Protein AF-A0A7Y3C5X2-F1 (afdb_monomer_lite)

Radius of gyration: 14.36 Å; chains: 1; bounding box: 36×28×32 Å

Sequence (109 aa):
MGLFKQNPFGHYLFLKKWLIRILGALTHRRFRGFNELQIDGSEIIKDLPDTNVLFISNHQTYFADVVAMFHVFNASLSGRNDSIKNVGYLWRPKLNIYFVAAKETMKAG

Secondary structure (DSSP, 8-state):
--TT-B-TTS-BHHHHHHHHHHHHHHHHHHHHHTS------TTHHHHS-SSS-------SSHHHHHHHHHHHHHHHHTT-SS---SGGGGGS--S-------HHHHS--

Foldseek 3Di:
DDQCDADPVRHGLVVLLVVCLVVLVVCVCVCVPPNVDFFAPLLVLCVDDPDDDDDDDDDPPVPNVVSVVQLSNLCNVVVHHRDSPDPVSSPDGDRPDDDDDDPVVVVVD

Structure (mmCIF, N/CA/C/O backbone):
data_AF-A0A7Y3C5X2-F1
#
_entry.id   AF-A0A7Y3C5X2-F1
#
loop_
_atom_site.group_PDB
_atom_site.id
_atom_site.type_symbol
_atom_site.label_atom_id
_atom_site.label_alt_id
_atom_site.label_comp_id
_atom_site.label_asym_id
_atom_site.label_entity_id
_atom_site.label_seq_id
_atom_site.pdbx_PDB_ins_code
_atom_site.Cartn_x
_atom_site.Cartn_y
_atom_site.Cartn_z
_atom_site.occupancy
_atom_site.B_iso_or_equiv
_atom_site.auth_seq_id
_atom_site.auth_comp_id
_atom_site.auth_asym_id
_atom_site.auth_atom_id
_atom_site.pdbx_PDB_model_num
ATOM 1 N N . MET A 1 1 ? -15.758 10.268 4.886 1.00 63.69 1 MET A N 1
ATOM 2 C CA . MET A 1 1 ? -14.966 9.977 6.104 1.00 63.69 1 MET A CA 1
ATOM 3 C C . MET A 1 1 ? -15.009 11.226 6.958 1.00 63.69 1 MET A C 1
ATOM 5 O O . MET A 1 1 ? -14.673 12.273 6.424 1.00 63.69 1 MET A O 1
ATOM 9 N N . GLY A 1 2 ? 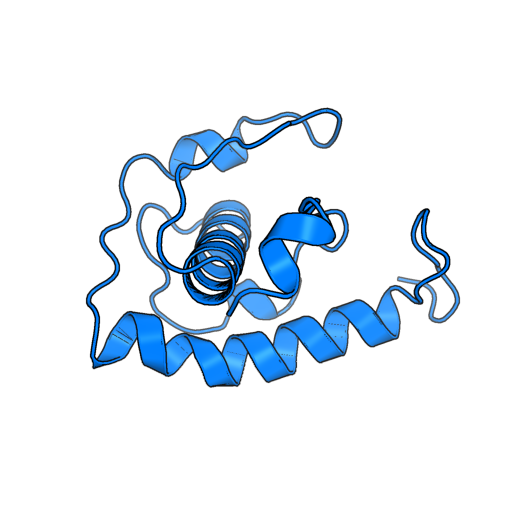-15.471 11.145 8.207 1.00 73.88 2 GLY A N 1
ATOM 10 C CA . GLY A 1 2 ? -15.453 12.306 9.102 1.00 73.88 2 GLY A CA 1
ATOM 11 C C . GLY A 1 2 ? -14.016 12.758 9.369 1.00 73.88 2 GLY A C 1
ATOM 12 O O . GLY A 1 2 ? -13.136 11.910 9.525 1.00 73.88 2 GLY A O 1
ATOM 13 N N . LEU A 1 3 ? -13.785 14.072 9.404 1.00 74.50 3 LEU A N 1
ATOM 14 C CA . LEU A 1 3 ? -12.462 14.678 9.624 1.00 74.50 3 LEU A CA 1
ATOM 15 C C . LEU A 1 3 ? -11.812 14.210 10.939 1.00 74.50 3 LEU A C 1
ATOM 17 O O . LEU A 1 3 ? -10.598 14.039 10.998 1.00 74.50 3 LEU A O 1
ATOM 21 N N . PHE A 1 4 ? -12.630 13.908 11.949 1.00 84.56 4 PHE A N 1
ATOM 22 C CA . PHE A 1 4 ? -12.196 13.526 13.294 1.00 84.56 4 PHE A CA 1
ATOM 23 C C . PHE A 1 4 ? -12.160 12.014 13.550 1.00 84.56 4 PHE A C 1
ATOM 25 O O . PHE A 1 4 ? -11.909 11.588 14.672 1.00 84.56 4 PHE A O 1
ATOM 32 N N . LYS A 1 5 ? -12.406 11.169 12.537 1.00 89.88 5 LYS A N 1
ATOM 33 C CA . LYS A 1 5 ? -12.351 9.714 12.740 1.00 89.88 5 LYS A CA 1
ATOM 34 C C . LYS A 1 5 ? -10.902 9.286 12.991 1.00 89.88 5 LYS A C 1
ATOM 36 O O . LYS A 1 5 ? -10.025 9.584 12.178 1.00 89.88 5 LYS A O 1
ATOM 41 N N . GLN A 1 6 ? -10.674 8.565 14.084 1.00 91.94 6 GLN A N 1
ATOM 42 C CA . GLN A 1 6 ? -9.365 8.042 14.475 1.00 91.94 6 GLN A CA 1
ATOM 43 C C . GLN A 1 6 ? -9.255 6.533 14.215 1.00 91.94 6 GLN A C 1
ATOM 45 O O . GLN A 1 6 ? -10.255 5.843 13.999 1.00 91.94 6 GLN A O 1
ATOM 50 N N . ASN A 1 7 ? -8.022 6.032 14.178 1.00 90.19 7 ASN A N 1
ATOM 51 C CA . ASN A 1 7 ? -7.718 4.603 14.179 1.00 90.19 7 ASN A CA 1
ATOM 52 C C . ASN A 1 7 ? -7.502 4.086 15.627 1.00 90.19 7 ASN A C 1
ATOM 54 O O . ASN A 1 7 ? -7.466 4.901 16.547 1.00 90.19 7 ASN A O 1
ATOM 58 N N . PRO A 1 8 ? -7.304 2.769 15.851 1.00 89.75 8 PRO A N 1
ATOM 59 C CA . PRO A 1 8 ? -7.056 2.214 17.192 1.00 89.75 8 PRO A CA 1
ATOM 60 C C . PRO A 1 8 ? -5.806 2.754 17.910 1.00 89.75 8 PRO A C 1
ATOM 62 O O . PRO A 1 8 ? -5.687 2.608 19.117 1.00 89.75 8 PRO A O 1
ATOM 65 N N . PHE A 1 9 ? -4.889 3.392 17.180 1.00 89.06 9 PHE A N 1
ATOM 66 C CA . PHE A 1 9 ? -3.676 4.022 17.709 1.00 89.06 9 PHE A CA 1
ATOM 67 C C . PHE A 1 9 ? -3.844 5.538 17.932 1.00 89.06 9 PHE A C 1
ATOM 69 O O . PHE A 1 9 ? -2.864 6.242 18.144 1.00 89.06 9 PHE A O 1
ATOM 76 N N . GLY A 1 10 ? -5.066 6.074 17.821 1.00 90.06 10 GLY A N 1
ATOM 77 C CA . GLY A 1 10 ? -5.355 7.502 18.004 1.00 90.06 10 GLY A CA 1
ATOM 78 C C . GLY A 1 10 ? -4.990 8.403 16.815 1.00 90.06 10 GLY A C 1
ATOM 79 O O . GLY A 1 10 ? -5.152 9.618 16.891 1.00 90.06 10 GLY A O 1
ATOM 80 N N . HIS A 1 11 ? -4.535 7.859 15.681 1.00 91.44 11 HIS A N 1
ATOM 81 C CA . HIS A 1 11 ? -4.198 8.677 14.510 1.00 91.44 11 HIS A CA 1
ATOM 82 C C . HIS A 1 11 ? -5.448 9.083 13.727 1.00 91.44 11 HIS A C 1
ATOM 84 O O . HIS A 1 11 ? -6.269 8.237 13.358 1.00 91.44 11 HIS A O 1
ATOM 90 N N . TYR A 1 12 ? -5.541 10.364 13.366 1.00 93.69 12 TYR A N 1
ATOM 91 C CA . TYR A 1 12 ? -6.598 10.876 12.496 1.00 93.69 12 TYR A CA 1
ATOM 92 C C . TYR A 1 12 ? -6.514 10.271 11.089 1.00 93.69 12 TYR A C 1
ATOM 94 O O . TYR A 1 12 ? -5.498 10.375 10.394 1.00 93.69 12 TYR A O 1
ATOM 102 N N . LEU A 1 13 ? -7.616 9.679 10.627 1.00 92.44 13 LEU A N 1
ATOM 103 C CA . LEU A 1 13 ? -7.685 9.011 9.325 1.00 92.44 13 LEU A CA 1
ATOM 104 C C . LEU A 1 13 ? -7.504 9.984 8.157 1.00 92.44 13 LEU A C 1
ATOM 106 O O . LEU A 1 13 ? -6.956 9.601 7.124 1.00 92.44 13 LEU A O 1
ATOM 110 N N . PHE A 1 14 ? -7.917 11.242 8.326 1.00 92.00 14 PHE A N 1
ATOM 111 C CA . PHE A 1 14 ? -7.684 12.292 7.338 1.00 92.00 14 PHE A CA 1
ATOM 112 C C . PHE A 1 14 ? -6.185 12.538 7.110 1.00 92.00 14 PHE A C 1
ATOM 114 O O . PHE A 1 14 ? -5.730 12.493 5.967 1.00 92.00 14 PHE A O 1
ATOM 121 N N . LEU A 1 15 ? -5.410 12.713 8.186 1.00 92.31 15 LEU A N 1
ATOM 122 C CA . LEU A 1 15 ? -3.959 12.905 8.101 1.00 92.31 15 LEU A CA 1
ATOM 123 C C . LEU A 1 15 ? -3.274 11.662 7.525 1.00 92.31 15 LEU A C 1
ATOM 125 O O . LEU A 1 15 ? -2.482 11.776 6.591 1.00 92.31 15 LEU A O 1
ATOM 129 N N . LYS A 1 16 ? -3.650 10.464 8.001 1.00 92.06 16 LYS A N 1
ATOM 130 C CA . LYS A 1 16 ? -3.123 9.194 7.473 1.00 92.06 16 LYS A CA 1
ATOM 131 C C . LYS A 1 16 ? -3.353 9.073 5.961 1.00 92.06 16 LYS A C 1
ATOM 133 O O . LYS A 1 16 ? -2.448 8.677 5.231 1.00 92.06 16 LYS A O 1
ATOM 138 N N . LYS A 1 17 ? -4.540 9.450 5.473 1.00 93.69 17 LYS A N 1
ATOM 139 C CA . LYS A 1 17 ? -4.875 9.425 4.042 1.00 93.69 17 LYS A CA 1
ATOM 140 C C . LYS A 1 17 ? -3.961 10.328 3.215 1.00 93.69 17 LYS A C 1
ATOM 142 O O . LYS A 1 17 ? -3.499 9.907 2.156 1.00 93.69 17 LYS A O 1
ATOM 147 N N . TRP A 1 18 ? -3.720 11.557 3.666 1.00 93.81 18 TRP A N 1
ATOM 148 C CA . TRP A 1 18 ? -2.850 12.494 2.952 1.00 93.81 18 TRP A CA 1
ATOM 149 C C . TRP A 1 18 ? -1.389 12.060 2.968 1.00 93.81 18 TRP A C 1
ATOM 151 O O . TRP A 1 18 ? -0.738 12.106 1.927 1.00 93.81 18 TRP A O 1
ATOM 161 N N . LEU A 1 19 ? -0.914 11.549 4.102 1.00 92.88 19 LEU A N 1
ATOM 162 C CA . LEU A 1 19 ? 0.432 11.003 4.227 1.00 92.88 19 LEU A CA 1
ATOM 163 C C . LEU A 1 19 ? 0.663 9.855 3.232 1.00 92.88 19 LEU A C 1
ATOM 165 O O . LEU A 1 19 ? 1.645 9.877 2.494 1.00 92.88 19 LEU A O 1
ATOM 169 N N . ILE A 1 20 ? -0.281 8.912 3.129 1.00 92.69 20 ILE A N 1
ATOM 170 C CA . ILE A 1 20 ? -0.204 7.809 2.156 1.00 92.69 20 ILE A CA 1
ATOM 171 C C . ILE A 1 20 ? -0.208 8.330 0.715 1.00 92.69 20 ILE A C 1
ATOM 173 O O . ILE A 1 20 ? 0.551 7.836 -0.113 1.00 92.69 20 ILE A O 1
ATOM 177 N N . ARG A 1 21 ? -1.031 9.334 0.394 1.00 94.06 21 ARG A N 1
ATOM 178 C CA . ARG A 1 21 ? -1.078 9.912 -0.959 1.00 94.06 21 ARG A CA 1
ATOM 179 C C . ARG A 1 21 ? 0.251 10.548 -1.361 1.00 94.06 21 ARG A C 1
ATOM 181 O O . ARG A 1 21 ? 0.740 10.268 -2.451 1.00 94.06 21 ARG A O 1
ATOM 188 N N . ILE A 1 22 ? 0.827 11.378 -0.491 1.00 93.38 22 ILE A N 1
ATOM 189 C CA . ILE A 1 22 ? 2.073 12.104 -0.768 1.00 93.38 22 ILE A CA 1
ATOM 190 C C . ILE A 1 22 ? 3.246 11.122 -0.838 1.00 93.38 22 ILE A C 1
ATOM 192 O O . ILE A 1 22 ? 3.922 11.045 -1.863 1.00 93.38 22 ILE A O 1
ATOM 196 N N . LEU A 1 23 ? 3.457 10.321 0.213 1.00 93.12 23 LEU A N 1
ATOM 197 C CA . LEU A 1 23 ? 4.571 9.369 0.261 1.00 93.12 23 LEU A CA 1
ATOM 198 C C . LEU A 1 23 ? 4.432 8.274 -0.795 1.00 93.12 23 LEU A C 1
ATOM 200 O O . LEU A 1 23 ? 5.418 7.880 -1.416 1.00 93.12 23 LEU A O 1
ATOM 204 N N . GLY A 1 24 ? 3.213 7.802 -1.046 1.00 92.00 24 GLY A N 1
ATOM 205 C CA . GLY A 1 24 ? 2.949 6.832 -2.096 1.00 92.00 24 GLY A CA 1
ATOM 206 C C . GLY A 1 24 ? 3.272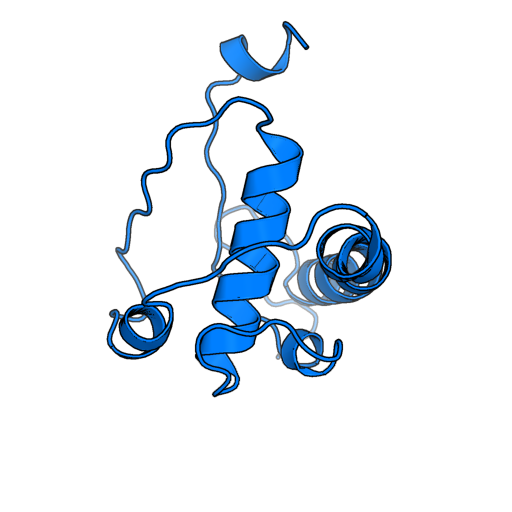 7.399 -3.479 1.00 92.00 24 GLY A C 1
ATOM 207 O O . GLY A 1 24 ? 3.970 6.747 -4.246 1.00 92.00 24 GLY A O 1
ATOM 208 N N . ALA A 1 25 ? 2.870 8.632 -3.794 1.00 91.56 25 ALA A N 1
ATOM 209 C CA . ALA A 1 25 ? 3.230 9.254 -5.069 1.00 91.56 25 ALA A CA 1
ATOM 210 C C . ALA A 1 25 ? 4.752 9.420 -5.243 1.00 91.56 25 ALA A C 1
ATOM 212 O O . ALA A 1 25 ? 5.278 9.116 -6.315 1.00 91.56 25 ALA A O 1
ATOM 213 N N . LEU A 1 26 ? 5.465 9.836 -4.189 1.00 91.12 26 LEU A N 1
ATOM 214 C CA . LEU A 1 26 ? 6.927 9.973 -4.209 1.00 91.12 26 LEU A CA 1
ATOM 215 C C . LEU A 1 26 ? 7.629 8.627 -4.426 1.00 91.12 26 LEU A C 1
ATOM 217 O O . LEU A 1 26 ? 8.542 8.513 -5.243 1.00 91.12 26 LEU A O 1
ATOM 221 N N . THR A 1 27 ? 7.178 7.590 -3.722 1.00 90.25 27 THR A N 1
ATOM 222 C CA . THR A 1 27 ? 7.792 6.256 -3.764 1.00 90.25 27 THR A CA 1
ATOM 223 C C . THR A 1 27 ? 7.375 5.439 -4.983 1.00 90.25 27 THR A C 1
ATOM 225 O O . THR A 1 27 ? 8.114 4.546 -5.384 1.00 90.25 27 THR A O 1
ATOM 228 N N . HIS A 1 28 ? 6.256 5.764 -5.636 1.00 89.25 28 HIS A N 1
ATOM 229 C CA . HIS A 1 28 ? 5.778 5.061 -6.829 1.00 89.25 28 HIS A CA 1
ATOM 230 C C . HIS A 1 28 ? 6.834 5.022 -7.949 1.00 89.25 28 HIS A C 1
ATOM 232 O O . HIS A 1 28 ? 7.013 3.998 -8.606 1.00 89.25 28 HIS A O 1
ATOM 238 N N . ARG A 1 29 ? 7.600 6.111 -8.123 1.00 84.94 29 ARG A N 1
ATOM 239 C CA . ARG A 1 29 ? 8.694 6.177 -9.110 1.00 84.94 29 ARG A CA 1
ATOM 240 C C . ARG A 1 29 ? 9.811 5.167 -8.831 1.00 84.94 29 ARG A C 1
ATOM 242 O O . ARG A 1 29 ? 10.428 4.692 -9.776 1.00 84.94 29 ARG A O 1
ATOM 249 N N . ARG A 1 30 ? 10.062 4.821 -7.564 1.00 84.31 30 ARG A N 1
ATOM 250 C CA . ARG A 1 30 ? 11.119 3.876 -7.166 1.00 84.31 30 ARG A CA 1
ATOM 251 C C . ARG A 1 30 ? 10.832 2.461 -7.674 1.00 84.31 30 ARG A C 1
ATOM 253 O O . ARG A 1 30 ? 11.727 1.840 -8.233 1.00 84.31 30 ARG A O 1
ATOM 260 N N . PHE A 1 31 ? 9.590 2.002 -7.528 1.00 81.25 31 PHE A N 1
ATOM 261 C CA . PHE A 1 31 ? 9.156 0.638 -7.876 1.00 81.25 31 PHE A CA 1
ATOM 262 C C . PHE A 1 31 ? 8.745 0.458 -9.345 1.00 81.25 31 PHE A C 1
ATOM 264 O O . PHE A 1 31 ? 8.454 -0.654 -9.770 1.00 81.25 31 PHE A O 1
ATOM 271 N N . ARG A 1 32 ? 8.666 1.554 -10.110 1.00 76.38 32 ARG A N 1
ATOM 272 C CA . ARG A 1 32 ? 8.382 1.537 -11.557 1.00 76.38 32 ARG A CA 1
ATOM 273 C C . ARG A 1 32 ? 9.586 1.947 -12.413 1.00 76.38 32 ARG A C 1
ATOM 275 O O . ARG A 1 32 ? 9.517 1.850 -13.629 1.00 76.38 32 ARG A O 1
ATOM 282 N N . GLY A 1 33 ? 10.620 2.519 -11.799 1.00 65.81 33 GLY A N 1
ATOM 283 C CA . GLY A 1 33 ? 11.755 3.115 -12.501 1.00 65.81 33 GLY A CA 1
ATOM 284 C C . GLY A 1 33 ? 12.999 2.239 -12.458 1.00 65.81 33 GLY A C 1
ATOM 285 O O . GLY A 1 33 ? 13.397 1.692 -13.473 1.00 65.81 33 GLY A O 1
ATOM 286 N N . PHE A 1 34 ? 13.628 2.149 -11.285 1.00 55.59 34 PHE A N 1
ATOM 287 C CA . PHE A 1 34 ? 14.969 1.563 -11.141 1.00 55.59 34 PHE A CA 1
ATOM 288 C C . PHE A 1 34 ? 14.963 0.111 -10.644 1.00 55.59 34 PHE A C 1
ATOM 290 O O . PHE A 1 34 ? 15.898 -0.621 -10.937 1.00 55.59 34 PHE A O 1
ATOM 297 N N . ASN A 1 35 ? 13.912 -0.303 -9.928 1.00 63.34 35 ASN A N 1
ATOM 298 C CA . ASN A 1 35 ? 13.634 -1.699 -9.593 1.00 63.34 35 ASN A CA 1
ATOM 299 C C . ASN A 1 35 ? 12.301 -2.059 -10.241 1.00 63.34 35 ASN A C 1
ATOM 301 O O . ASN A 1 35 ? 11.274 -1.518 -9.825 1.00 63.34 35 ASN A O 1
ATOM 305 N N . GLU A 1 36 ? 12.299 -2.952 -11.228 1.00 71.62 36 GLU A N 1
ATOM 306 C CA . GLU A 1 36 ? 11.056 -3.569 -11.689 1.00 71.62 36 GLU A CA 1
ATOM 307 C C . GLU A 1 36 ? 10.549 -4.492 -10.584 1.00 71.62 36 GLU A C 1
ATOM 309 O O . GLU A 1 36 ? 11.009 -5.619 -10.416 1.00 71.62 36 GLU A O 1
ATOM 314 N N . LEU A 1 37 ? 9.628 -3.971 -9.773 1.00 84.62 37 LEU A N 1
ATOM 315 C CA . LEU A 1 37 ? 8.902 -4.780 -8.810 1.00 84.62 37 LEU A CA 1
ATOM 316 C C . LEU A 1 37 ? 8.085 -5.822 -9.584 1.00 84.62 37 LEU A C 1
ATOM 318 O O . LEU A 1 37 ? 7.130 -5.465 -10.276 1.00 84.62 37 LEU A O 1
ATOM 322 N N . GLN A 1 38 ? 8.459 -7.090 -9.446 1.00 89.19 38 GLN A N 1
ATOM 323 C CA . GLN A 1 38 ? 7.669 -8.216 -9.931 1.00 89.19 38 GLN A CA 1
ATOM 324 C C . GLN A 1 38 ? 6.576 -8.519 -8.907 1.00 89.19 38 GLN A C 1
ATOM 326 O O . GLN A 1 38 ? 6.828 -8.545 -7.701 1.00 89.19 38 GLN A O 1
ATOM 331 N N . ILE A 1 39 ? 5.346 -8.650 -9.390 1.00 92.31 39 ILE A N 1
ATOM 332 C CA . ILE A 1 39 ? 4.160 -8.887 -8.573 1.00 92.31 39 ILE A CA 1
ATOM 333 C C . ILE A 1 39 ? 3.451 -10.062 -9.221 1.00 92.31 39 ILE A C 1
ATOM 335 O O . ILE A 1 39 ? 3.110 -9.956 -10.391 1.00 92.31 39 ILE A O 1
ATOM 339 N N . ASP A 1 40 ? 3.206 -11.114 -8.454 1.00 94.25 40 ASP A N 1
ATOM 340 C CA . ASP A 1 40 ? 2.452 -12.282 -8.893 1.00 94.25 40 ASP A CA 1
ATOM 341 C C . ASP A 1 40 ? 1.425 -12.646 -7.815 1.00 94.25 40 ASP A C 1
ATOM 343 O O . ASP A 1 40 ? 1.715 -12.557 -6.614 1.00 94.25 40 ASP A O 1
ATOM 347 N N . GLY A 1 41 ? 0.227 -13.060 -8.230 1.00 94.12 41 GLY A N 1
ATOM 348 C CA . GLY A 1 41 ? -0.797 -13.593 -7.328 1.00 94.12 41 GLY A CA 1
ATOM 349 C C . GLY A 1 41 ? -1.510 -12.541 -6.475 1.00 94.12 41 GLY A C 1
ATOM 350 O O . GLY A 1 41 ? -2.093 -12.858 -5.435 1.00 94.12 41 GLY A O 1
ATOM 351 N N . SER A 1 42 ? -1.455 -11.262 -6.853 1.00 94.62 42 SER A N 1
ATOM 352 C CA . SER A 1 42 ? -2.068 -10.180 -6.070 1.00 94.62 42 SER A CA 1
ATOM 353 C C . SER A 1 42 ? -3.601 -10.177 -6.106 1.00 94.62 42 SER A C 1
ATOM 355 O O . SER A 1 42 ? -4.227 -9.478 -5.304 1.00 94.62 42 SER A O 1
ATOM 357 N N . GLU A 1 43 ? -4.229 -10.959 -6.983 1.00 94.06 43 GLU A N 1
ATOM 358 C CA . GLU A 1 43 ? -5.675 -11.177 -7.034 1.00 94.06 43 GLU A CA 1
ATOM 359 C C . GLU A 1 43 ? -6.229 -11.737 -5.722 1.00 94.06 43 GLU A C 1
ATOM 361 O O . GLU A 1 43 ? -7.305 -11.306 -5.307 1.00 94.06 43 GLU A O 1
ATOM 366 N N . ILE A 1 44 ? -5.454 -12.568 -5.010 1.00 94.62 44 ILE A N 1
ATOM 367 C CA . ILE A 1 44 ? -5.882 -13.190 -3.749 1.00 94.62 44 ILE A CA 1
ATOM 368 C C . ILE A 1 44 ? -6.242 -12.148 -2.686 1.00 94.62 44 ILE A C 1
ATOM 370 O O . ILE A 1 44 ? -7.086 -12.392 -1.832 1.00 94.62 44 ILE A O 1
ATOM 374 N N . ILE A 1 45 ? -5.642 -10.952 -2.755 1.00 94.56 45 ILE A N 1
ATOM 375 C CA . ILE A 1 45 ? -5.869 -9.865 -1.794 1.00 94.56 45 ILE A CA 1
ATOM 376 C C . ILE A 1 45 ? -7.329 -9.396 -1.810 1.00 94.56 45 ILE A C 1
ATOM 378 O O . ILE A 1 45 ? -7.829 -8.936 -0.783 1.00 94.56 45 ILE A O 1
ATOM 382 N N . LYS A 1 46 ? -8.015 -9.499 -2.954 1.00 93.00 46 LYS A N 1
ATOM 383 C CA . LYS A 1 46 ? -9.426 -9.104 -3.093 1.00 93.00 46 LYS A CA 1
ATOM 384 C C . LYS A 1 46 ? -10.371 -10.070 -2.383 1.00 93.00 46 LYS A C 1
ATOM 386 O O . LYS A 1 46 ? -11.440 -9.642 -1.958 1.00 93.00 46 LYS A O 1
ATOM 391 N N . ASP A 1 47 ? -9.953 -11.323 -2.241 1.00 94.69 47 ASP A N 1
ATOM 392 C CA . ASP A 1 47 ? -10.747 -12.398 -1.645 1.00 94.69 47 ASP A CA 1
ATOM 393 C C . ASP A 1 47 ? -10.530 -12.507 -0.126 1.00 94.69 47 ASP A C 1
ATOM 395 O O . ASP A 1 47 ? -11.210 -13.272 0.561 1.00 94.69 47 ASP A O 1
ATOM 399 N N . LEU A 1 48 ? -9.590 -11.732 0.425 1.00 94.81 48 LEU A N 1
ATOM 400 C CA . LEU A 1 48 ? -9.302 -11.717 1.855 1.00 94.81 48 LEU A CA 1
ATOM 401 C C . LEU A 1 48 ? -10.409 -11.018 2.660 1.00 94.81 48 LEU A C 1
ATOM 403 O O . LEU A 1 48 ? -10.999 -10.035 2.201 1.00 94.81 48 LEU A O 1
ATOM 407 N N . PRO A 1 49 ? -10.645 -11.454 3.912 1.00 94.81 49 PRO A N 1
ATOM 408 C CA . PRO A 1 49 ? -11.567 -10.766 4.800 1.00 94.81 49 PRO A CA 1
ATOM 409 C C . PRO A 1 49 ? -11.065 -9.358 5.148 1.00 94.81 49 PRO A C 1
ATOM 411 O O . PRO A 1 49 ? -9.871 -9.055 5.144 1.00 94.81 49 PRO A O 1
ATOM 414 N N . ASP A 1 50 ? -11.998 -8.478 5.507 1.00 89.06 50 ASP A N 1
ATOM 415 C CA . ASP A 1 50 ? -11.697 -7.066 5.763 1.00 89.06 50 ASP A CA 1
ATOM 416 C C . ASP A 1 50 ? -10.837 -6.805 7.013 1.00 89.06 50 ASP A C 1
ATOM 418 O O . ASP A 1 50 ? -10.219 -5.735 7.128 1.00 89.06 50 ASP A O 1
ATOM 422 N N . THR A 1 51 ? -10.819 -7.756 7.950 1.00 91.38 51 THR A N 1
ATOM 423 C CA . THR A 1 51 ? -10.132 -7.696 9.247 1.00 91.38 51 THR A CA 1
ATOM 424 C C . THR A 1 51 ? -9.507 -9.047 9.602 1.00 91.38 51 THR A C 1
ATOM 426 O O . THR A 1 51 ? -9.819 -10.066 8.993 1.00 91.38 51 THR A O 1
ATOM 429 N N . ASN A 1 52 ? -8.625 -9.054 10.610 1.00 92.25 52 ASN A N 1
ATOM 430 C CA . ASN A 1 52 ? -7.963 -10.258 11.137 1.00 92.25 52 ASN A CA 1
ATOM 431 C C . ASN A 1 52 ? -7.082 -11.003 10.120 1.00 92.25 52 ASN A C 1
ATOM 433 O O . ASN A 1 52 ? -6.916 -12.216 10.199 1.00 92.25 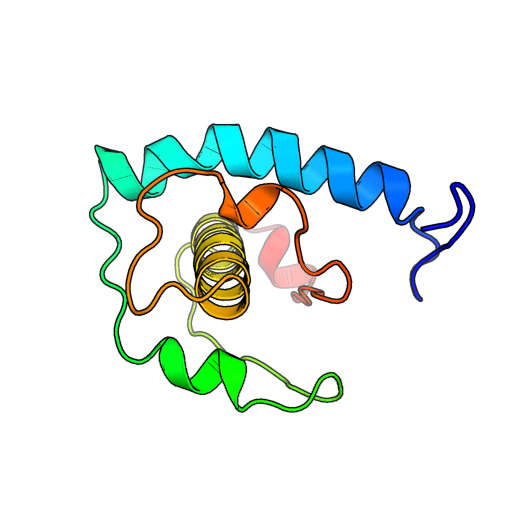52 ASN A O 1
ATOM 437 N N . VAL A 1 53 ? -6.481 -10.260 9.191 1.00 94.00 53 VAL A N 1
ATOM 438 C CA . VAL A 1 53 ? -5.487 -10.776 8.248 1.00 94.00 53 VAL A CA 1
ATOM 439 C C . VAL A 1 53 ? -4.094 -10.386 8.727 1.00 94.00 53 VAL A C 1
ATOM 441 O O . VAL A 1 53 ? -3.807 -9.199 8.904 1.00 94.00 53 VAL A O 1
ATOM 444 N N . LEU A 1 54 ? -3.227 -11.380 8.913 1.00 92.62 54 LEU A N 1
ATOM 445 C CA . LEU A 1 54 ? -1.813 -11.188 9.219 1.00 92.62 54 LEU A CA 1
ATOM 446 C C . LEU A 1 54 ? -0.979 -11.530 7.983 1.00 92.62 54 LEU A C 1
ATOM 448 O O . LEU A 1 54 ? -0.948 -12.679 7.553 1.00 92.62 54 LEU A O 1
ATOM 452 N N . PHE A 1 55 ? -0.283 -10.535 7.437 1.00 90.12 55 PHE A N 1
ATOM 453 C CA . PHE A 1 55 ? 0.708 -10.750 6.386 1.00 90.12 55 PHE A CA 1
ATOM 454 C C . PHE A 1 55 ? 2.084 -10.950 7.018 1.00 90.12 55 PHE A C 1
ATOM 456 O O . PHE A 1 55 ? 2.519 -10.124 7.820 1.00 90.12 55 PHE A O 1
ATOM 463 N N . ILE A 1 56 ? 2.769 -12.026 6.634 1.00 86.50 56 ILE A N 1
ATOM 464 C CA . ILE A 1 56 ? 4.126 -12.344 7.082 1.00 86.50 56 ILE A CA 1
ATOM 465 C C . ILE A 1 56 ? 5.030 -12.310 5.852 1.00 86.50 56 ILE A C 1
ATOM 467 O O . ILE A 1 56 ? 4.794 -13.042 4.895 1.00 86.50 56 ILE A O 1
ATOM 471 N N . SER A 1 57 ? 6.048 -11.452 5.875 1.00 79.38 57 SER A N 1
ATOM 472 C CA . SER A 1 57 ? 7.054 -11.349 4.817 1.00 79.38 57 SER A CA 1
ATOM 473 C C . SER A 1 57 ? 8.441 -11.494 5.418 1.00 79.38 57 SER A C 1
ATOM 475 O O . SER A 1 57 ? 8.720 -10.945 6.485 1.00 79.38 57 SER A O 1
ATOM 477 N N . ASN A 1 58 ? 9.322 -12.194 4.710 1.00 76.06 58 ASN A N 1
ATOM 478 C CA . ASN A 1 58 ? 10.754 -12.120 4.969 1.00 76.06 58 ASN A CA 1
ATOM 479 C C . ASN A 1 58 ? 11.267 -10.732 4.535 1.00 76.06 58 ASN A C 1
ATOM 481 O O . ASN A 1 58 ? 10.702 -10.141 3.613 1.00 76.06 58 ASN A O 1
ATOM 485 N N . HIS A 1 59 ? 12.284 -10.186 5.202 1.00 66.50 59 HIS A N 1
ATOM 486 C CA . HIS A 1 59 ? 12.697 -8.797 4.992 1.00 66.50 59 HIS A CA 1
ATOM 487 C C . HIS A 1 59 ? 14.217 -8.615 5.054 1.00 66.50 59 HIS A C 1
ATOM 489 O O . HIS A 1 59 ? 14.844 -8.914 6.067 1.00 66.50 59 HIS A O 1
ATOM 495 N N . GLN A 1 60 ? 14.787 -8.035 3.990 1.00 55.47 60 GLN A N 1
ATOM 496 C CA . GLN A 1 60 ? 16.168 -7.529 3.966 1.00 55.47 60 GLN A CA 1
ATOM 497 C C . GLN A 1 60 ? 16.213 -5.991 3.986 1.00 55.47 60 GLN A C 1
ATOM 499 O O . GLN A 1 60 ? 17.167 -5.407 4.493 1.00 55.47 60 GLN A O 1
ATOM 504 N N . THR A 1 61 ? 15.181 -5.297 3.484 1.00 67.06 61 THR A N 1
ATOM 505 C CA . THR A 1 61 ? 15.054 -3.832 3.589 1.00 67.06 61 THR A CA 1
ATOM 506 C C . THR A 1 61 ? 13.666 -3.448 4.098 1.00 67.06 61 THR A C 1
ATOM 508 O O . THR A 1 61 ? 12.767 -3.118 3.324 1.00 67.06 61 THR A O 1
ATOM 511 N N . TYR A 1 62 ? 13.520 -3.450 5.428 1.00 70.00 62 TYR A N 1
ATOM 512 C CA . TYR A 1 62 ? 12.263 -3.240 6.161 1.00 70.00 62 TYR A CA 1
ATOM 513 C C . TYR A 1 62 ? 11.373 -2.123 5.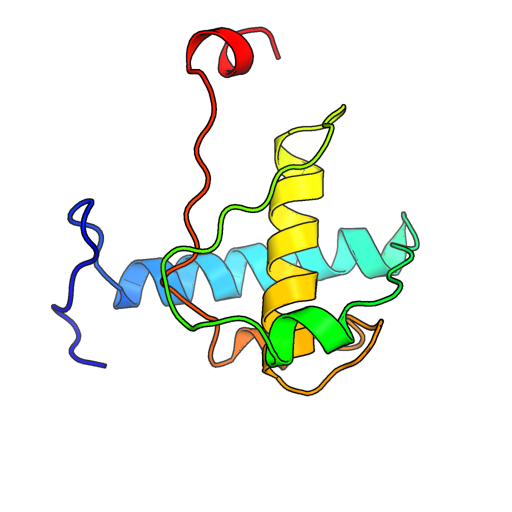599 1.00 70.00 62 TYR A C 1
ATOM 515 O O . TYR A 1 62 ? 10.174 -2.303 5.437 1.00 70.00 62 TYR A O 1
ATOM 523 N N . PHE A 1 63 ? 11.933 -0.969 5.241 1.00 79.25 63 PHE A N 1
ATOM 524 C CA . PHE A 1 63 ? 11.118 0.147 4.757 1.00 79.25 63 PHE A CA 1
ATOM 525 C C . PHE A 1 63 ? 10.676 0.012 3.297 1.00 79.25 63 PHE A C 1
ATOM 527 O O . PHE A 1 63 ? 9.575 0.441 2.956 1.00 79.25 63 PHE A O 1
ATOM 534 N N . ALA A 1 64 ? 11.510 -0.558 2.424 1.00 83.12 64 ALA A N 1
ATOM 535 C CA . ALA A 1 64 ? 11.194 -0.646 1.003 1.00 83.12 64 ALA A CA 1
ATOM 536 C C . ALA A 1 64 ? 10.063 -1.648 0.755 1.00 83.12 64 ALA A C 1
ATOM 538 O O . ALA A 1 64 ? 9.103 -1.296 0.067 1.00 83.12 64 ALA A O 1
ATOM 539 N N . ASP A 1 65 ? 10.123 -2.835 1.364 1.00 84.06 65 ASP A N 1
ATOM 540 C CA . ASP A 1 65 ? 9.110 -3.860 1.086 1.00 84.06 65 ASP A CA 1
ATOM 541 C C . ASP A 1 65 ? 7.773 -3.523 1.772 1.00 84.06 65 ASP A C 1
ATOM 543 O O . ASP A 1 65 ? 6.722 -3.716 1.168 1.00 84.06 65 ASP A O 1
ATOM 547 N N . VAL A 1 66 ? 7.778 -2.841 2.928 1.00 86.00 66 VAL A N 1
ATOM 548 C CA . VAL A 1 66 ? 6.563 -2.247 3.529 1.00 86.00 66 VAL A CA 1
ATOM 549 C C . VAL A 1 66 ? 5.868 -1.287 2.563 1.00 86.00 66 VAL A C 1
ATOM 551 O O . VAL A 1 66 ? 4.649 -1.345 2.373 1.00 86.00 66 VAL A O 1
ATOM 554 N N . VAL A 1 67 ? 6.631 -0.396 1.926 1.00 89.25 67 VAL A N 1
ATOM 555 C CA . VAL A 1 67 ? 6.073 0.549 0.952 1.00 89.25 67 VAL A CA 1
ATOM 556 C C . VAL A 1 67 ? 5.618 -0.177 -0.319 1.00 89.25 67 VAL A C 1
ATOM 558 O O . VAL A 1 67 ? 4.570 0.171 -0.868 1.00 89.25 67 VAL A O 1
ATOM 561 N N . ALA A 1 68 ? 6.347 -1.200 -0.771 1.00 90.12 68 ALA A N 1
ATOM 562 C CA . ALA A 1 68 ? 5.951 -2.020 -1.914 1.00 90.12 68 ALA A CA 1
ATOM 563 C C . ALA A 1 68 ? 4.615 -2.734 -1.648 1.00 90.12 68 ALA A C 1
ATOM 565 O O . ALA A 1 68 ? 3.688 -2.611 -2.448 1.00 90.12 68 ALA A O 1
ATOM 566 N N . MET A 1 69 ? 4.466 -3.370 -0.483 1.00 91.31 69 MET A N 1
ATOM 567 C CA . MET A 1 69 ? 3.220 -4.007 -0.044 1.00 91.31 69 MET A CA 1
ATOM 568 C C . MET A 1 69 ? 2.067 -3.004 0.011 1.00 91.31 69 MET A C 1
ATOM 570 O O . MET A 1 69 ? 0.975 -3.298 -0.466 1.00 91.31 69 MET A O 1
ATOM 574 N N . PHE A 1 70 ? 2.297 -1.780 0.502 1.00 92.44 70 PHE A N 1
ATOM 575 C CA . PHE A 1 70 ? 1.286 -0.720 0.442 1.00 92.44 70 PHE A CA 1
ATOM 576 C C . PHE A 1 70 ? 0.814 -0.436 -0.989 1.00 92.44 70 PHE A C 1
ATOM 578 O O . PHE A 1 70 ? -0.389 -0.265 -1.206 1.00 92.44 70 PHE A O 1
ATOM 585 N N . HIS A 1 71 ? 1.727 -0.369 -1.962 1.00 93.88 71 HIS A N 1
ATOM 586 C CA . HIS A 1 71 ? 1.362 -0.174 -3.367 1.00 93.88 71 HIS A CA 1
ATOM 587 C C . HIS A 1 71 ? 0.581 -1.365 -3.917 1.00 93.88 71 HIS A C 1
ATOM 589 O O . HIS A 1 71 ? -0.489 -1.154 -4.484 1.00 93.88 71 HIS A O 1
ATOM 595 N N . VAL A 1 72 ? 1.059 -2.592 -3.692 1.00 94.19 72 VAL A N 1
ATOM 596 C CA . VAL A 1 72 ? 0.411 -3.830 -4.161 1.00 94.19 72 VAL A CA 1
ATOM 597 C C . VAL A 1 72 ? -0.995 -3.972 -3.578 1.00 94.19 72 VAL A C 1
ATOM 599 O O . VAL A 1 72 ? -1.951 -4.169 -4.324 1.00 94.19 72 VAL A O 1
ATOM 602 N N . PHE A 1 73 ? -1.161 -3.776 -2.267 1.00 95.06 73 PHE A N 1
ATOM 603 C CA . PHE A 1 73 ?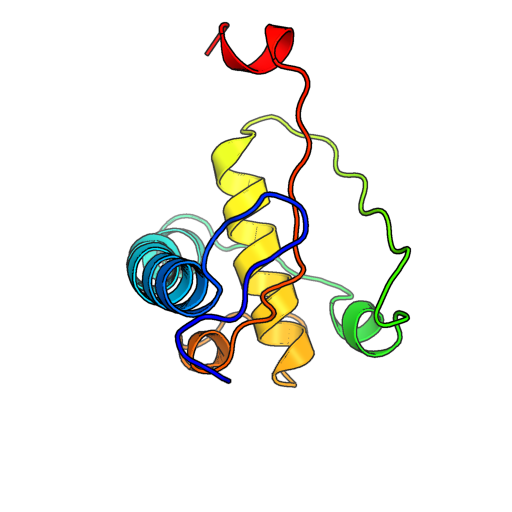 -2.459 -3.884 -1.599 1.00 95.06 73 PHE A CA 1
ATOM 604 C C . PHE A 1 73 ? -3.464 -2.879 -2.151 1.00 95.06 73 PHE A C 1
ATOM 606 O O . PHE A 1 73 ? -4.586 -3.239 -2.497 1.00 95.06 73 PHE A O 1
ATOM 613 N N . ASN A 1 74 ? -3.073 -1.608 -2.267 1.00 95.25 74 ASN A N 1
ATOM 614 C CA . ASN A 1 74 ? -3.988 -0.585 -2.764 1.00 95.25 74 ASN A CA 1
ATOM 615 C C . ASN A 1 74 ? -4.286 -0.752 -4.258 1.00 95.25 74 ASN A C 1
ATOM 617 O O . ASN A 1 74 ? -5.418 -0.497 -4.673 1.00 95.25 74 ASN A O 1
ATOM 621 N N . ALA A 1 75 ? -3.310 -1.188 -5.058 1.00 95.00 75 ALA A N 1
ATOM 622 C CA . ALA A 1 75 ? -3.502 -1.488 -6.472 1.00 95.00 75 ALA A CA 1
ATOM 623 C C . ALA A 1 75 ? -4.477 -2.656 -6.671 1.00 95.00 75 ALA A C 1
ATOM 625 O O . ALA A 1 75 ? -5.464 -2.486 -7.393 1.00 95.00 75 ALA A O 1
ATOM 626 N N . SER A 1 76 ? -4.265 -3.768 -5.960 1.00 94.75 76 SER A N 1
ATOM 627 C CA . SER A 1 76 ? -5.142 -4.941 -6.006 1.00 94.75 76 SER A CA 1
ATOM 628 C C . SER A 1 76 ? -6.564 -4.601 -5.567 1.00 94.75 76 SER A C 1
ATOM 630 O O . SER A 1 76 ? -7.509 -4.807 -6.326 1.00 94.75 76 SER A O 1
ATOM 632 N N . LEU A 1 77 ? -6.738 -3.922 -4.431 1.00 93.69 77 LEU A N 1
ATOM 633 C CA . LEU A 1 77 ? -8.061 -3.491 -3.958 1.00 93.69 77 LEU A CA 1
ATOM 634 C C . LEU A 1 77 ? -8.744 -2.464 -4.878 1.00 93.69 77 LEU A C 1
ATOM 636 O O . LEU A 1 77 ? -9.958 -2.291 -4.820 1.00 93.69 77 LEU A O 1
ATOM 640 N N . SER A 1 78 ? -7.981 -1.792 -5.743 1.00 93.00 78 SER A N 1
ATOM 641 C CA . SER A 1 78 ? -8.504 -0.911 -6.798 1.00 93.00 78 SER A CA 1
ATOM 642 C C . SER A 1 78 ? -8.748 -1.642 -8.125 1.00 93.00 78 SER A C 1
ATOM 644 O O . SER A 1 78 ? -8.957 -0.995 -9.151 1.00 93.00 78 SER A O 1
ATOM 646 N N . GLY A 1 79 ? -8.692 -2.975 -8.129 1.00 91.31 79 GLY A N 1
ATOM 647 C CA . GLY A 1 79 ? -8.981 -3.819 -9.284 1.00 91.31 79 GLY A CA 1
ATOM 648 C C . GLY A 1 79 ? -7.766 -4.227 -10.119 1.00 91.31 79 GLY A C 1
ATOM 649 O O . GLY A 1 79 ? -7.949 -4.971 -11.077 1.00 91.31 79 GLY A O 1
ATOM 650 N N . ARG A 1 80 ? -6.544 -3.801 -9.784 1.00 91.81 80 ARG A N 1
ATOM 651 C CA . ARG A 1 80 ? -5.354 -4.047 -10.615 1.00 91.81 80 ARG A CA 1
ATOM 652 C C . ARG A 1 80 ? -4.649 -5.327 -10.195 1.00 91.81 80 ARG A C 1
ATOM 654 O O . ARG A 1 80 ? -4.124 -5.388 -9.092 1.00 91.81 80 ARG A O 1
ATOM 661 N N . ASN A 1 81 ? -4.610 -6.303 -11.092 1.00 92.81 81 ASN A N 1
ATOM 662 C CA . ASN A 1 81 ? -3.867 -7.538 -10.876 1.00 92.81 81 ASN A CA 1
ATOM 663 C C . ASN A 1 81 ? -2.421 -7.338 -11.326 1.00 92.81 81 ASN A C 1
ATOM 665 O O . ASN A 1 81 ? -2.175 -6.781 -12.398 1.00 92.81 81 ASN A O 1
ATOM 669 N N . ASP A 1 82 ? -1.501 -7.750 -10.466 1.00 92.31 82 ASP A N 1
ATOM 670 C CA . ASP A 1 82 ? -0.065 -7.905 -10.706 1.00 92.31 82 ASP A CA 1
ATOM 671 C C . ASP A 1 82 ? 0.590 -6.655 -11.289 1.00 92.31 82 ASP A C 1
ATOM 673 O O . ASP A 1 82 ? 1.540 -6.668 -12.069 1.00 92.31 82 ASP A O 1
ATOM 677 N N . SER A 1 83 ? 0.028 -5.501 -10.924 1.00 90.38 83 SER A N 1
ATOM 678 C CA . SER A 1 83 ? 0.432 -4.245 -11.515 1.00 90.38 83 SER A CA 1
ATOM 679 C C . SER A 1 83 ? 0.134 -3.052 -10.636 1.00 90.38 83 SER A C 1
ATOM 681 O O . SER A 1 83 ? -1.006 -2.754 -10.280 1.00 90.38 83 SER A O 1
ATOM 683 N N . ILE A 1 84 ? 1.177 -2.259 -10.425 1.00 90.94 84 ILE A N 1
ATOM 684 C CA . ILE A 1 84 ? 1.076 -0.920 -9.854 1.00 90.94 84 ILE A CA 1
ATOM 685 C C . ILE A 1 84 ? 1.094 0.163 -10.943 1.00 90.94 84 ILE A C 1
ATOM 687 O O . ILE A 1 84 ? 1.300 1.326 -10.632 1.00 90.94 84 ILE A O 1
ATOM 691 N N . LYS A 1 85 ? 0.889 -0.154 -12.232 1.00 86.69 85 LYS A N 1
ATOM 692 C CA . LYS A 1 85 ? 0.938 0.851 -13.318 1.00 86.69 85 LYS A CA 1
ATOM 693 C C . LYS A 1 85 ? -0.006 2.024 -13.037 1.00 86.69 85 LYS A C 1
ATOM 695 O O . LYS A 1 85 ? -1.207 1.811 -12.930 1.00 86.69 85 LYS A O 1
ATOM 700 N N . ASN A 1 86 ? 0.524 3.253 -13.020 1.00 84.94 86 ASN A N 1
ATOM 701 C CA . ASN A 1 86 ? -0.160 4.518 -12.688 1.00 84.94 86 ASN A CA 1
ATOM 702 C C . ASN A 1 86 ? -0.493 4.672 -11.194 1.00 84.94 86 ASN A C 1
ATOM 704 O O . ASN A 1 86 ? -0.820 3.715 -10.515 1.00 84.94 86 ASN A O 1
ATOM 708 N N . VAL A 1 87 ? -0.543 5.899 -10.678 1.00 88.44 87 VAL A N 1
ATOM 709 C CA . VAL A 1 87 ? -0.698 6.152 -9.226 1.00 88.44 87 VAL A CA 1
ATOM 710 C C . VAL A 1 87 ? -2.157 6.227 -8.728 1.00 88.44 87 VAL A C 1
ATOM 712 O O . VAL A 1 87 ? -2.422 6.412 -7.543 1.00 88.44 87 VAL A O 1
ATOM 715 N N . GLY A 1 88 ? -3.139 6.078 -9.627 1.00 90.25 88 GLY A N 1
ATOM 716 C CA . GLY A 1 88 ? -4.562 6.314 -9.325 1.00 90.25 88 GLY A CA 1
ATOM 717 C C . GLY A 1 88 ? -5.156 5.475 -8.179 1.00 90.25 88 GLY A C 1
ATOM 718 O O . GLY A 1 88 ? -6.087 5.938 -7.522 1.00 90.25 88 GLY A O 1
ATOM 719 N N . TYR A 1 89 ? -4.595 4.298 -7.874 1.00 92.50 89 TYR A N 1
ATOM 720 C CA . TYR A 1 89 ? -5.042 3.467 -6.743 1.00 92.50 89 TYR A CA 1
ATOM 721 C C . TYR A 1 89 ? -4.85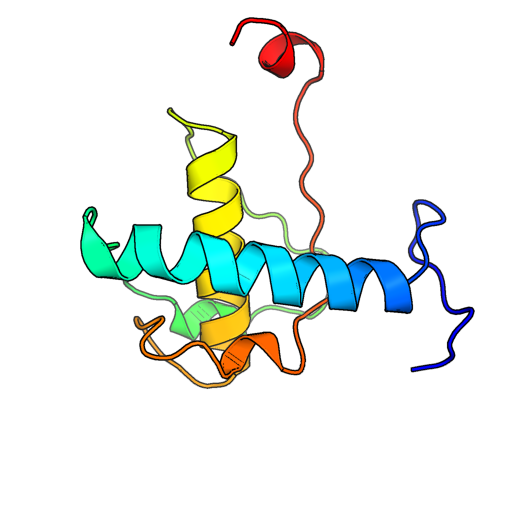7 4.147 -5.375 1.00 92.50 89 TYR A C 1
ATOM 723 O O . TYR A 1 89 ? -5.534 3.804 -4.409 1.00 92.50 89 TYR A O 1
ATOM 731 N N . LEU A 1 90 ? -3.998 5.169 -5.272 1.00 93.69 90 LEU A N 1
ATOM 732 C CA . LEU A 1 90 ? -3.821 5.949 -4.042 1.00 93.69 90 LEU A CA 1
ATOM 733 C C . LEU A 1 90 ? -4.923 6.994 -3.815 1.00 93.69 90 LEU A C 1
ATOM 735 O O . LEU A 1 90 ? -4.899 7.717 -2.816 1.00 93.69 90 LEU A O 1
ATOM 739 N N . TRP A 1 91 ? -5.910 7.117 -4.710 1.00 91.31 91 TRP A N 1
ATOM 740 C CA . TRP A 1 91 ? -6.986 8.089 -4.524 1.00 91.31 91 TRP A CA 1
ATOM 741 C C . TRP A 1 91 ? -7.863 7.750 -3.311 1.00 91.31 91 TRP A C 1
ATOM 743 O O . TRP A 1 91 ? -8.212 8.637 -2.523 1.00 91.31 91 TRP A O 1
ATOM 753 N N . ARG A 1 92 ? -8.188 6.474 -3.099 1.00 91.69 92 ARG A N 1
ATOM 754 C CA . ARG A 1 92 ? -8.965 5.998 -1.943 1.00 91.69 92 ARG A CA 1
ATOM 755 C C . ARG A 1 92 ? -8.238 4.822 -1.286 1.00 91.69 92 ARG A C 1
ATOM 757 O O . ARG A 1 92 ? -8.711 3.698 -1.396 1.00 91.69 92 ARG A O 1
ATOM 764 N N . PRO A 1 93 ? -7.101 5.076 -0.615 1.00 93.94 93 PRO A N 1
ATOM 765 C CA . PRO A 1 93 ? -6.288 3.997 -0.092 1.00 93.94 93 PRO A CA 1
ATOM 766 C C . PRO A 1 93 ? -6.979 3.325 1.100 1.00 93.94 93 PRO A C 1
ATOM 768 O O . PRO A 1 93 ? -7.725 3.978 1.840 1.00 93.94 93 PRO A O 1
ATOM 771 N N . LYS A 1 94 ? -6.699 2.039 1.322 1.00 92.69 94 LYS A N 1
ATOM 772 C CA . LYS A 1 94 ? -7.114 1.307 2.522 1.00 92.69 94 LYS A CA 1
ATOM 773 C C . LYS A 1 94 ? -6.315 1.828 3.720 1.00 92.69 94 LYS A C 1
ATOM 775 O O . LYS A 1 94 ? -5.088 1.887 3.709 1.00 92.69 94 LYS A O 1
ATOM 780 N N . LEU A 1 95 ? -7.029 2.279 4.752 1.00 92.06 95 LEU A N 1
ATOM 781 C CA . LEU A 1 95 ? -6.444 3.000 5.893 1.00 92.06 95 LEU A CA 1
ATOM 782 C C . LEU A 1 95 ? -6.255 2.124 7.135 1.00 92.06 95 LEU A C 1
ATOM 784 O O . LEU A 1 95 ? -5.565 2.543 8.064 1.00 92.06 95 LEU A O 1
ATOM 788 N N . ASN A 1 96 ? -6.822 0.920 7.158 1.00 91.44 96 ASN A N 1
ATOM 789 C CA . ASN A 1 96 ? -6.685 -0.065 8.233 1.00 91.44 96 ASN A CA 1
ATOM 790 C C . ASN A 1 96 ? -5.564 -1.086 7.964 1.00 91.44 96 ASN A C 1
ATOM 792 O O . ASN A 1 96 ? -5.664 -2.232 8.378 1.00 91.44 96 ASN A O 1
ATOM 796 N N . ILE A 1 97 ? -4.502 -0.664 7.275 1.00 90.38 97 ILE A N 1
ATOM 797 C CA . ILE A 1 97 ? -3.248 -1.419 7.172 1.00 90.38 97 ILE A CA 1
ATOM 798 C C . ILE A 1 97 ? -2.302 -0.893 8.256 1.00 90.38 97 ILE A C 1
ATOM 800 O O . ILE A 1 97 ? -2.133 0.331 8.399 1.00 90.38 97 ILE A O 1
ATOM 804 N N . TYR A 1 98 ? -1.719 -1.809 9.025 1.00 88.88 98 TYR A N 1
ATOM 805 C CA . TYR A 1 98 ? -0.825 -1.520 10.142 1.00 88.88 98 TYR A CA 1
ATOM 806 C C . TYR A 1 98 ? 0.407 -2.407 10.039 1.00 88.88 98 TYR A C 1
ATOM 808 O O . TYR A 1 98 ? 0.290 -3.598 9.770 1.00 88.88 98 TYR A O 1
ATOM 816 N N . PHE A 1 99 ? 1.569 -1.805 10.252 1.00 84.38 99 PHE A N 1
ATOM 817 C CA . PHE A 1 99 ? 2.847 -2.497 10.237 1.00 84.38 99 PHE A CA 1
ATOM 818 C C . PHE A 1 99 ? 3.347 -2.593 11.667 1.00 84.38 99 PHE A C 1
ATOM 820 O O . PHE A 1 99 ? 3.341 -1.598 12.394 1.00 84.38 99 PHE A O 1
ATOM 827 N N . VAL A 1 100 ? 3.741 -3.798 12.058 1.00 80.00 100 VAL A N 1
ATOM 828 C CA . VAL A 1 100 ? 4.284 -4.094 13.378 1.00 80.00 100 VAL A CA 1
ATOM 829 C C . VAL A 1 100 ? 5.700 -4.600 13.163 1.00 80.00 100 VAL A C 1
ATOM 831 O O . VAL A 1 100 ? 5.915 -5.530 12.392 1.00 80.00 100 VAL A O 1
ATOM 834 N N . ALA A 1 101 ? 6.660 -3.961 13.820 1.00 75.62 101 ALA A N 1
ATOM 835 C CA . ALA A 1 101 ? 8.060 -4.352 13.807 1.00 75.62 101 ALA A CA 1
ATOM 836 C C . ALA A 1 101 ? 8.588 -4.339 15.243 1.00 75.62 101 ALA A C 1
ATOM 838 O O . ALA A 1 101 ? 8.144 -3.529 16.063 1.00 75.62 101 ALA A O 1
ATOM 839 N N . ALA A 1 102 ? 9.528 -5.234 15.548 1.00 76.81 102 ALA A N 1
ATOM 840 C CA . ALA A 1 102 ? 10.220 -5.220 16.829 1.00 76.81 102 ALA A CA 1
ATOM 841 C C . ALA A 1 102 ? 11.099 -3.963 16.918 1.00 76.81 102 ALA A C 1
ATOM 843 O O . ALA A 1 102 ? 11.836 -3.629 15.991 1.00 76.81 102 ALA A O 1
ATOM 844 N N . LYS A 1 103 ? 11.027 -3.239 18.036 1.00 74.88 103 LYS A N 1
ATOM 845 C CA . LYS A 1 103 ? 11.750 -1.969 18.210 1.00 74.88 103 LYS A CA 1
ATOM 846 C C . LYS A 1 103 ? 13.265 -2.174 18.151 1.00 74.88 103 LYS A C 1
ATOM 848 O O . LYS A 1 103 ? 13.993 -1.322 17.646 1.00 74.88 103 LYS A O 1
ATOM 853 N N . GLU A 1 104 ? 13.723 -3.302 18.671 1.00 70.94 104 GLU A N 1
ATOM 854 C CA . GLU A 1 104 ? 15.115 -3.729 18.745 1.00 70.94 104 GLU A CA 1
ATOM 855 C C . GLU A 1 104 ? 15.723 -3.876 17.346 1.00 70.94 104 GLU A C 1
ATOM 857 O O . GLU A 1 104 ? 16.859 -3.463 17.129 1.00 70.94 104 GLU A O 1
ATOM 862 N N . THR A 1 105 ? 14.947 -4.364 16.372 1.00 66.44 105 THR A N 1
ATOM 863 C CA . THR A 1 105 ? 15.413 -4.564 14.991 1.00 66.44 105 THR A CA 1
ATOM 864 C C . THR A 1 105 ? 15.405 -3.277 14.164 1.00 66.44 105 THR A C 1
ATOM 866 O O . THR A 1 105 ? 16.016 -3.236 13.103 1.00 66.44 105 THR A O 1
ATOM 869 N N . MET A 1 106 ? 14.750 -2.210 14.638 1.00 66.88 106 MET A N 1
ATOM 870 C CA . MET A 1 106 ? 14.684 -0.913 13.947 1.00 66.88 106 MET A CA 1
ATOM 871 C C . MET A 1 106 ? 15.825 0.049 14.304 1.00 66.88 106 MET A C 1
ATOM 873 O O . MET A 1 106 ? 15.983 1.064 13.635 1.00 66.88 106 MET A O 1
ATOM 877 N N . LYS A 1 107 ? 16.592 -0.222 15.368 1.00 62.25 107 LYS A N 1
ATOM 878 C CA . LYS A 1 107 ? 17.693 0.650 15.827 1.00 62.25 107 LYS A CA 1
ATOM 879 C C . LYS A 1 107 ? 19.048 0.335 15.193 1.00 62.25 107 LYS A C 1
ATOM 881 O O . LYS A 1 107 ? 19.969 1.129 15.332 1.00 62.25 107 LYS A O 1
ATOM 886 N N . ALA A 1 108 ? 19.183 -0.842 14.591 1.00 60.00 108 ALA A N 1
ATOM 887 C CA . ALA A 1 108 ? 20.453 -1.363 14.093 1.00 60.00 108 ALA A CA 1
ATOM 888 C C . ALA A 1 108 ? 20.738 -1.003 12.621 1.00 60.00 108 ALA A C 1
ATOM 890 O O . ALA A 1 108 ? 21.733 -1.475 12.076 1.00 60.00 108 ALA A O 1
ATOM 891 N N . GLY A 1 109 ? 19.866 -0.214 11.982 1.00 53.47 109 GLY A N 1
ATOM 892 C CA . GLY A 1 109 ? 19.974 0.214 10.585 1.00 53.47 109 GLY A CA 1
ATOM 893 C C . GLY A 1 109 ? 19.993 1.724 10.432 1.00 53.47 109 GLY A C 1
ATOM 894 O O . GLY A 1 109 ? 19.478 2.413 11.342 1.00 53.47 109 GLY A O 1
#

pLDDT: mean 86.08, std 10.38, range [53.47, 95.25]